Protein AF-A0A954V0E0-F1 (afdb_monomer)

pLDDT: mean 72.67, std 13.05, range [44.75, 94.19]

Structure (mmCIF, N/CA/C/O backbone):
data_AF-A0A954V0E0-F1
#
_entry.id   AF-A0A954V0E0-F1
#
loop_
_atom_site.group_PDB
_atom_site.id
_atom_site.type_symbol
_atom_site.label_atom_id
_atom_site.label_alt_id
_atom_site.label_comp_id
_atom_site.label_asym_id
_atom_site.label_entity_id
_atom_site.label_seq_id
_atom_site.pdbx_PDB_ins_code
_atom_site.Cartn_x
_atom_site.Cartn_y
_atom_site.Cartn_z
_atom_site.occupancy
_atom_site.B_iso_or_equiv
_atom_site.auth_seq_id
_atom_site.auth_comp_id
_atom_site.auth_asym_id
_atom_site.auth_atom_id
_atom_site.pdbx_PDB_model_num
ATOM 1 N N . MET A 1 1 ? -26.820 4.839 52.192 1.00 44.75 1 MET A N 1
ATOM 2 C CA . MET A 1 1 ? -26.000 4.251 51.112 1.00 44.75 1 MET A CA 1
ATOM 3 C C . MET A 1 1 ? -26.932 3.577 50.123 1.00 44.75 1 MET A C 1
ATOM 5 O O . MET A 1 1 ? -27.423 2.491 50.398 1.00 44.75 1 MET A O 1
ATOM 9 N N . GLY A 1 2 ? -27.278 4.283 49.044 1.00 49.34 2 GLY A N 1
ATOM 10 C CA . GLY A 1 2 ? -28.170 3.768 48.007 1.00 49.34 2 GLY A CA 1
ATOM 11 C C . GLY A 1 2 ? -27.418 2.785 47.120 1.00 49.34 2 GLY A C 1
ATOM 12 O O . GLY A 1 2 ? -26.431 3.153 46.487 1.00 49.34 2 GLY A O 1
ATOM 13 N N . LEU A 1 3 ? -27.865 1.534 47.122 1.00 60.19 3 LEU A N 1
ATOM 14 C CA . LEU A 1 3 ? -27.368 0.476 46.251 1.00 60.19 3 LEU A CA 1
ATOM 15 C C . LEU A 1 3 ? -27.621 0.890 44.798 1.00 60.19 3 LEU A C 1
ATOM 17 O O . LEU A 1 3 ? -28.768 1.078 44.403 1.00 60.19 3 LEU A O 1
ATOM 21 N N . GLN A 1 4 ? -26.558 1.060 44.012 1.00 56.53 4 GLN A N 1
ATOM 22 C CA . GLN A 1 4 ? -26.668 1.308 42.577 1.00 56.53 4 GLN A CA 1
ATOM 23 C C . GLN A 1 4 ? -26.972 -0.027 41.872 1.00 56.53 4 GLN A C 1
ATOM 25 O O . GLN A 1 4 ? -26.104 -0.902 41.848 1.00 56.53 4 GLN A O 1
ATOM 30 N N . PRO A 1 5 ? -28.158 -0.220 41.259 1.00 55.72 5 PRO A N 1
ATOM 31 C CA . PRO A 1 5 ? -28.536 -1.483 40.614 1.00 55.72 5 PRO A CA 1
ATOM 32 C C . PRO A 1 5 ? -27.852 -1.711 39.250 1.00 55.72 5 PRO A C 1
ATOM 34 O O . PRO A 1 5 ? -28.286 -2.557 38.469 1.00 55.72 5 PRO A O 1
ATOM 37 N N . LEU A 1 6 ? -26.770 -0.987 38.941 1.00 58.97 6 LEU A N 1
ATOM 38 C CA . LEU A 1 6 ? -26.096 -1.063 37.642 1.00 58.97 6 LEU A CA 1
ATOM 39 C C . LEU A 1 6 ? -25.308 -2.369 37.439 1.00 58.97 6 LEU A C 1
ATOM 41 O O . LEU A 1 6 ? -25.122 -2.794 36.304 1.00 58.97 6 LEU A O 1
ATOM 45 N N . SER A 1 7 ? -24.891 -3.031 38.523 1.00 57.31 7 SER A N 1
ATOM 46 C CA . SER A 1 7 ? -24.051 -4.239 38.456 1.00 57.31 7 SER A CA 1
ATOM 47 C C . SER A 1 7 ? -24.821 -5.510 38.053 1.00 57.31 7 SER A C 1
ATOM 49 O O . SER A 1 7 ? -24.244 -6.430 37.482 1.00 57.31 7 SER A O 1
ATOM 51 N N . LEU A 1 8 ? -26.139 -5.564 38.304 1.00 57.38 8 LEU A N 1
ATOM 52 C CA . LEU A 1 8 ? -26.968 -6.754 38.037 1.00 57.38 8 LEU A CA 1
ATOM 53 C C . LEU A 1 8 ? -27.447 -6.868 36.581 1.00 57.38 8 LEU A C 1
ATOM 55 O O . LEU A 1 8 ? -27.714 -7.972 36.120 1.00 57.38 8 LEU A O 1
ATOM 59 N N . ARG A 1 9 ? -27.580 -5.749 35.854 1.00 62.62 9 ARG A N 1
ATOM 60 C CA . ARG A 1 9 ? -28.070 -5.741 34.459 1.00 62.62 9 ARG A CA 1
ATOM 61 C C . ARG A 1 9 ? -26.967 -5.631 33.412 1.00 62.62 9 ARG A C 1
ATOM 63 O O . ARG A 1 9 ? -27.173 -6.087 32.292 1.00 62.62 9 ARG A O 1
ATOM 70 N N . THR A 1 10 ? -25.814 -5.063 33.754 1.00 64.12 10 THR A N 1
ATOM 71 C CA . THR A 1 10 ? -24.719 -4.867 32.800 1.00 64.12 10 THR A CA 1
ATOM 72 C C . THR A 1 10 ? -23.395 -5.104 33.510 1.00 64.12 10 THR A C 1
ATOM 74 O O . THR A 1 10 ? -22.914 -4.270 34.273 1.00 64.12 10 THR A O 1
ATOM 77 N N . ASN A 1 11 ? -22.783 -6.261 33.265 1.00 77.62 11 ASN A N 1
ATOM 78 C CA . ASN A 1 11 ? -21.459 -6.560 33.791 1.00 77.62 11 ASN A CA 1
ATOM 79 C C . ASN A 1 11 ? -20.415 -5.788 32.966 1.00 77.62 11 ASN A C 1
ATOM 81 O O . ASN A 1 11 ? -20.012 -6.211 31.883 1.00 77.62 11 ASN A O 1
ATOM 85 N N . ILE A 1 12 ? -19.986 -4.639 33.490 1.00 79.00 12 ILE A N 1
ATOM 86 C CA . ILE A 1 12 ? -19.019 -3.733 32.851 1.00 79.00 12 ILE A CA 1
ATOM 87 C C . ILE A 1 12 ? -17.690 -4.448 32.560 1.00 79.00 12 ILE A C 1
ATOM 89 O O . ILE A 1 12 ? -17.092 -4.209 31.515 1.00 79.00 12 ILE A O 1
ATOM 93 N N . SER A 1 13 ? -17.261 -5.376 33.424 1.00 79.88 13 SER A N 1
ATOM 94 C CA . SER A 1 13 ? -16.053 -6.179 33.197 1.00 79.88 13 SER A CA 1
ATOM 95 C C . SER A 1 13 ? -16.218 -7.115 31.995 1.00 79.88 13 SER A C 1
ATOM 97 O O . SER A 1 13 ? -15.330 -7.181 31.149 1.00 79.88 13 SER A O 1
ATOM 99 N N . SER A 1 14 ? -17.380 -7.763 31.849 1.00 80.44 14 SER A N 1
ATOM 100 C CA . SER A 1 14 ? -17.686 -8.587 30.671 1.00 80.44 14 SER A CA 1
ATOM 101 C C . SER A 1 14 ? -17.814 -7.758 29.390 1.00 80.44 14 SER A C 1
ATOM 103 O O . SER A 1 14 ? -17.345 -8.186 28.341 1.00 80.44 14 SER A O 1
ATOM 105 N N . LEU A 1 15 ? -18.371 -6.546 29.477 1.00 83.38 15 LEU A N 1
ATOM 106 C CA . LEU A 1 15 ? -18.511 -5.628 28.347 1.00 83.38 15 LEU A CA 1
ATOM 107 C C . LEU A 1 15 ? -17.139 -5.111 27.883 1.00 83.38 15 LEU A C 1
ATOM 109 O O . LEU A 1 15 ? -16.857 -5.042 26.690 1.00 83.38 15 LEU A O 1
ATOM 113 N N . GLN A 1 16 ? -16.256 -4.799 28.833 1.00 82.44 16 GLN A N 1
ATOM 114 C CA . GLN A 1 16 ? -14.872 -4.425 28.563 1.00 82.44 16 GLN A CA 1
ATOM 115 C C . GLN A 1 16 ? -14.079 -5.605 27.986 1.00 82.44 16 GLN A C 1
ATOM 117 O O . GLN A 1 16 ? -13.326 -5.426 27.031 1.00 82.44 16 GLN A O 1
ATOM 122 N N . ALA A 1 17 ? -14.274 -6.815 28.518 1.00 82.12 17 ALA A N 1
ATOM 123 C CA . ALA A 1 17 ? -13.661 -8.031 27.994 1.00 82.12 17 ALA A CA 1
ATOM 124 C C . ALA A 1 17 ? -14.132 -8.335 26.564 1.00 82.12 17 ALA A C 1
ATOM 126 O O . ALA A 1 17 ? -13.296 -8.621 25.715 1.00 82.12 17 ALA A O 1
ATOM 127 N N . GLN A 1 18 ? -15.429 -8.193 26.266 1.00 85.12 18 GLN A N 1
ATOM 128 C CA . GLN A 1 18 ? -15.977 -8.322 24.910 1.00 85.12 18 GLN A CA 1
ATOM 129 C C . GLN A 1 18 ? -15.421 -7.249 23.967 1.00 85.12 18 GLN A C 1
ATOM 131 O O . GLN A 1 18 ? -14.999 -7.569 22.861 1.00 85.12 18 GLN A O 1
ATOM 136 N N . GLY A 1 19 ? -15.332 -5.991 24.411 1.00 84.88 19 GLY A N 1
ATOM 137 C CA . GLY A 1 19 ? -14.724 -4.917 23.622 1.00 84.88 19 GLY A CA 1
ATOM 138 C C . GLY A 1 19 ? -13.238 -5.155 23.328 1.00 84.88 19 GLY A C 1
ATOM 139 O O . GLY A 1 19 ? -12.776 -4.885 22.220 1.00 84.88 19 GLY A O 1
ATOM 140 N N . ASN A 1 20 ? -12.488 -5.690 24.292 1.00 80.31 20 ASN A N 1
ATOM 141 C CA . ASN A 1 20 ? -11.089 -6.077 24.105 1.00 80.31 20 ASN A CA 1
ATOM 142 C C . ASN A 1 20 ? -10.955 -7.315 23.206 1.00 80.31 20 ASN A C 1
ATOM 144 O O . ASN A 1 20 ? -10.037 -7.376 22.389 1.00 80.31 20 ASN A O 1
ATOM 148 N N . LEU A 1 21 ? -11.876 -8.274 23.321 1.00 85.06 21 LEU A N 1
ATOM 149 C CA . LEU A 1 21 ? -11.925 -9.469 22.484 1.00 85.06 21 LEU A CA 1
ATOM 150 C C . LEU A 1 21 ? -12.170 -9.100 21.019 1.00 85.06 21 LEU A C 1
ATOM 152 O O . LEU A 1 21 ? -11.355 -9.468 20.182 1.00 85.06 21 LEU A O 1
ATOM 156 N N . SER A 1 22 ? -13.182 -8.281 20.712 1.00 84.56 22 SER A N 1
ATOM 157 C CA . SER A 1 22 ? -13.432 -7.834 19.332 1.00 84.56 22 SER A CA 1
ATOM 158 C C . SER A 1 22 ? -12.252 -7.066 18.729 1.00 84.56 22 SER A C 1
ATOM 160 O O . SER A 1 22 ?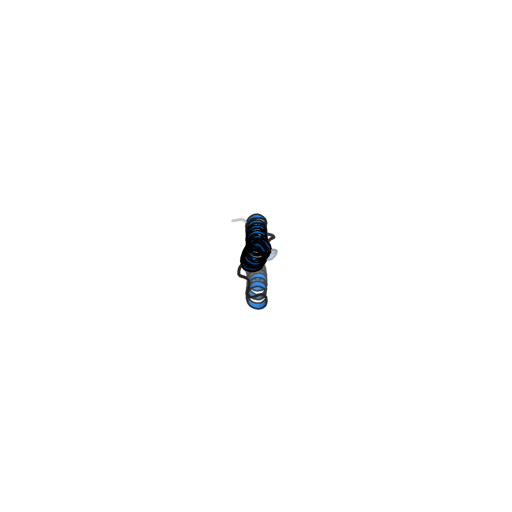 -11.959 -7.214 17.544 1.00 84.56 22 SER A O 1
ATOM 162 N N . ARG A 1 23 ? -11.520 -6.272 19.528 1.00 79.12 23 ARG A N 1
ATOM 163 C CA . ARG A 1 23 ? -10.282 -5.619 19.059 1.00 79.12 23 ARG A CA 1
ATOM 164 C C . ARG A 1 23 ? -9.181 -6.632 18.752 1.00 79.12 23 ARG A C 1
ATOM 166 O O . ARG A 1 23 ? -8.512 -6.507 17.728 1.00 79.12 23 ARG A O 1
ATOM 173 N N . ASN A 1 24 ? -8.996 -7.629 19.615 1.00 75.12 24 ASN A N 1
ATOM 174 C CA . ASN A 1 24 ? -8.015 -8.692 19.401 1.00 75.12 24 ASN A CA 1
ATOM 175 C C . ASN A 1 24 ? -8.362 -9.562 18.186 1.00 75.12 24 ASN A C 1
ATOM 177 O O . ASN A 1 24 ? -7.465 -9.907 17.423 1.00 75.12 24 ASN A O 1
ATOM 181 N N . GLU A 1 25 ? -9.639 -9.866 17.954 1.00 81.19 25 GLU A N 1
ATOM 182 C CA . GLU A 1 25 ? -10.105 -10.600 16.770 1.00 81.19 25 GLU A CA 1
ATOM 183 C C . GLU A 1 25 ? -9.833 -9.822 15.474 1.00 81.19 25 GLU A C 1
ATOM 185 O O . GLU A 1 25 ? -9.310 -10.388 14.511 1.00 81.19 25 GLU A O 1
ATOM 190 N N . ALA A 1 26 ? -10.092 -8.510 15.461 1.00 76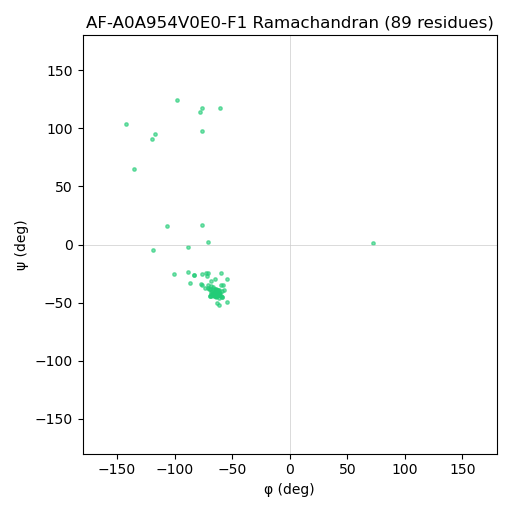.69 26 ALA A N 1
ATOM 191 C CA . ALA A 1 26 ? -9.769 -7.649 14.322 1.00 76.69 26 ALA A CA 1
ATOM 192 C C . ALA A 1 26 ? -8.253 -7.596 14.044 1.00 76.69 26 ALA A C 1
ATOM 194 O O . ALA A 1 26 ? -7.812 -7.716 12.894 1.00 76.69 26 ALA A O 1
ATOM 195 N N . LEU A 1 27 ? -7.437 -7.478 15.098 1.00 75.94 27 LEU A N 1
ATOM 196 C CA . LEU A 1 27 ? -5.977 -7.485 14.995 1.00 75.94 27 LEU A CA 1
ATOM 197 C C . LEU A 1 27 ? -5.445 -8.839 14.496 1.00 75.94 27 LEU A C 1
ATOM 199 O O . LEU A 1 27 ? -4.535 -8.883 13.659 1.00 75.94 27 LEU A O 1
ATOM 203 N N . LEU A 1 28 ? -6.021 -9.942 14.976 1.00 78.25 28 LEU A N 1
ATOM 204 C CA . LEU A 1 28 ? -5.681 -11.299 14.556 1.00 78.25 28 LEU A CA 1
ATOM 205 C C . LEU A 1 28 ? -6.010 -11.516 13.076 1.00 78.25 28 LEU A C 1
ATOM 207 O O . LEU A 1 28 ? -5.159 -12.015 12.340 1.00 78.25 28 LEU A O 1
ATOM 211 N N . GLY A 1 29 ? -7.183 -11.072 12.616 1.00 76.88 29 GLY A N 1
ATOM 212 C CA . GLY A 1 29 ? -7.575 -11.133 11.206 1.0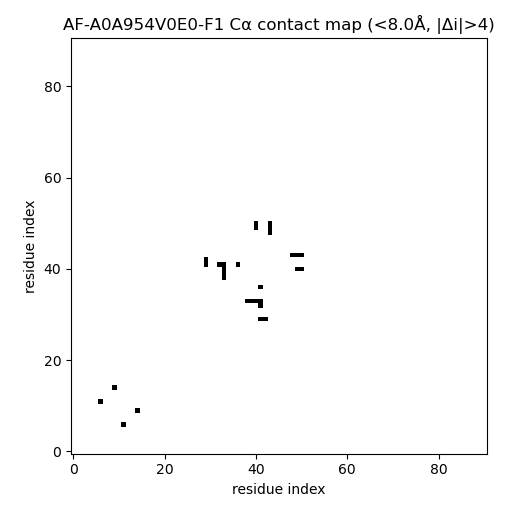0 76.88 29 GLY A CA 1
ATOM 213 C C . GLY A 1 29 ? -6.606 -10.373 10.294 1.00 76.88 29 GLY A C 1
ATOM 214 O O . GLY A 1 29 ? -6.131 -10.918 9.297 1.00 76.88 29 GLY A O 1
ATOM 215 N N . SER A 1 30 ? -6.218 -9.155 10.685 1.00 67.44 30 SER A N 1
ATOM 216 C CA . SER A 1 30 ? -5.220 -8.353 9.960 1.00 67.44 30 SER A CA 1
ATOM 217 C C . SER A 1 30 ? -3.841 -9.032 9.937 1.00 67.44 30 SER A C 1
ATOM 219 O O . SER A 1 30 ? -3.149 -9.049 8.918 1.00 67.44 30 SER A O 1
ATOM 221 N N . THR A 1 31 ? -3.441 -9.666 11.043 1.00 71.38 31 THR A N 1
ATOM 222 C CA . THR A 1 31 ? -2.164 -10.392 11.143 1.00 71.38 31 THR A CA 1
ATOM 223 C C . THR A 1 31 ? -2.148 -11.649 10.274 1.00 71.38 31 THR A C 1
ATOM 225 O O . THR A 1 31 ? -1.176 -11.873 9.554 1.00 71.38 31 THR A O 1
ATOM 228 N N . MET A 1 32 ? -3.240 -12.417 10.265 1.00 72.81 32 MET A N 1
ATOM 229 C CA . MET A 1 32 ? -3.434 -13.569 9.377 1.00 72.81 32 MET A CA 1
ATOM 230 C C . MET A 1 32 ? -3.411 -13.153 7.901 1.00 72.81 32 MET A C 1
ATOM 232 O O . MET A 1 32 ? -2.758 -13.800 7.086 1.00 72.81 32 MET A O 1
ATOM 236 N N . GLN A 1 33 ? -4.047 -12.032 7.553 1.00 68.31 33 GLN A N 1
ATOM 237 C CA . GLN A 1 33 ? -4.017 -11.482 6.196 1.00 68.31 33 GLN A CA 1
ATOM 238 C C . GLN A 1 33 ? -2.613 -11.043 5.762 1.00 68.31 33 GLN A C 1
ATOM 240 O O . GLN A 1 33 ? -2.250 -11.252 4.606 1.00 68.31 33 GLN A O 1
ATOM 245 N N . ARG A 1 34 ? -1.813 -10.439 6.651 1.00 68.12 34 ARG A N 1
ATOM 246 C CA . ARG A 1 34 ? -0.406 -10.092 6.366 1.00 68.12 34 ARG A CA 1
ATOM 247 C C . ARG A 1 34 ? 0.473 -11.334 6.221 1.00 68.12 34 ARG A C 1
ATOM 249 O O . ARG A 1 34 ? 1.330 -11.367 5.343 1.00 68.12 34 ARG A O 1
ATOM 256 N N . LEU A 1 35 ? 0.253 -12.351 7.057 1.00 70.19 35 LEU A N 1
ATOM 257 C CA . LEU A 1 35 ? 0.979 -13.619 6.981 1.00 70.19 35 LEU A CA 1
ATOM 258 C C . LEU A 1 35 ? 0.664 -14.365 5.677 1.00 70.19 35 LEU A C 1
ATOM 260 O O . LEU A 1 35 ? 1.575 -14.844 5.013 1.00 70.19 35 LEU A O 1
ATOM 264 N N . SER A 1 36 ? -0.612 -14.418 5.290 1.00 71.69 36 SER A N 1
ATOM 265 C CA . SER A 1 36 ? -1.066 -15.120 4.086 1.00 71.69 36 SER A CA 1
ATOM 266 C C . SER A 1 36 ? -0.659 -14.420 2.790 1.00 71.69 36 SER A C 1
ATOM 268 O O . SER A 1 36 ? -0.381 -15.104 1.809 1.00 71.69 36 SER A O 1
ATOM 270 N N . SER A 1 37 ? -0.620 -13.084 2.761 1.00 70.19 37 SER A N 1
ATOM 271 C CA . SER A 1 37 ? -0.199 -12.355 1.562 1.00 70.19 37 SER A CA 1
ATOM 272 C C . SER A 1 37 ? 1.323 -12.234 1.457 1.00 70.19 37 SER A C 1
ATOM 274 O O . SER A 1 37 ? 1.848 -12.095 0.356 1.00 70.19 37 SER A O 1
ATOM 276 N N . GLY A 1 38 ? 2.045 -12.271 2.584 1.00 69.81 38 GLY A N 1
ATOM 277 C CA . GLY A 1 38 ? 3.480 -11.980 2.637 1.00 69.81 38 GLY A CA 1
ATOM 278 C C . GLY A 1 38 ? 3.810 -10.492 2.451 1.00 69.81 38 GLY A C 1
ATOM 279 O O . GLY A 1 38 ? 4.981 -10.112 2.476 1.00 69.81 38 GLY A O 1
ATOM 280 N N . TRP A 1 39 ? 2.799 -9.626 2.299 1.00 62.03 39 TRP A N 1
ATOM 281 C CA . TRP A 1 39 ? 2.956 -8.179 2.162 1.00 62.03 39 TRP A CA 1
ATOM 282 C C . TRP A 1 39 ? 2.715 -7.508 3.517 1.00 62.03 39 TRP A C 1
ATOM 284 O O . TRP A 1 39 ? 1.654 -7.645 4.124 1.00 62.03 39 TRP A O 1
ATOM 294 N N . ARG A 1 40 ? 3.696 -6.725 3.988 1.00 62.75 40 ARG A N 1
ATOM 295 C CA . ARG A 1 40 ? 3.594 -5.959 5.249 1.00 62.75 40 ARG A CA 1
ATOM 296 C C . ARG A 1 40 ? 2.435 -4.951 5.251 1.00 62.75 40 ARG A C 1
ATOM 298 O O . ARG A 1 40 ? 1.950 -4.606 6.322 1.00 62.75 40 ARG A O 1
ATOM 305 N N . ILE A 1 41 ? 1.998 -4.502 4.075 1.00 55.22 41 ILE A N 1
ATOM 306 C CA . ILE A 1 41 ? 0.943 -3.504 3.876 1.00 55.22 41 ILE A CA 1
ATOM 307 C C . ILE A 1 41 ? -0.201 -4.202 3.134 1.00 55.22 41 ILE A C 1
ATOM 309 O O . ILE A 1 41 ? -0.142 -4.344 1.918 1.00 55.22 41 ILE A O 1
ATOM 313 N N . ASN A 1 42 ? -1.205 -4.697 3.863 1.00 57.88 42 ASN A N 1
ATOM 314 C CA . ASN A 1 42 ? -2.373 -5.366 3.266 1.00 57.88 42 ASN A CA 1
ATOM 315 C C . ASN A 1 42 ? -3.704 -4.651 3.567 1.00 57.88 42 ASN A C 1
ATOM 317 O O . ASN A 1 42 ? -4.746 -5.026 3.046 1.00 57.88 42 ASN A O 1
ATOM 321 N N . GLN A 1 43 ? -3.686 -3.602 4.393 1.00 55.94 43 GLN A N 1
ATOM 322 C CA . GLN A 1 43 ? -4.865 -2.795 4.702 1.00 55.94 43 GLN A CA 1
ATOM 323 C C . GLN A 1 43 ? -4.606 -1.352 4.265 1.00 55.94 43 GLN A C 1
ATOM 325 O O . GLN A 1 43 ? -4.085 -0.540 5.015 1.00 55.94 43 GLN A O 1
ATOM 330 N N . GLY A 1 44 ? -4.974 -1.030 3.021 1.00 53.06 44 GLY A N 1
ATOM 331 C CA . GLY A 1 44 ? -5.003 0.351 2.519 1.00 53.06 44 GLY A CA 1
ATOM 332 C C . GLY A 1 44 ? -6.131 1.205 3.113 1.00 53.06 44 GLY A C 1
ATOM 333 O O . GLY A 1 44 ? -6.282 2.353 2.711 1.00 53.06 44 GLY A O 1
ATOM 334 N N . ALA A 1 45 ? -6.930 0.648 4.032 1.00 58.56 45 ALA A N 1
ATOM 335 C CA . ALA A 1 45 ? -8.036 1.340 4.686 1.00 58.56 45 ALA A CA 1
ATOM 336 C C . ALA A 1 45 ? -7.566 2.303 5.794 1.00 58.56 45 ALA A C 1
ATOM 338 O O . ALA A 1 45 ? -8.150 3.374 5.914 1.00 58.56 45 ALA A O 1
ATOM 339 N N . ASP A 1 46 ? -6.490 1.977 6.526 1.00 56.66 46 ASP A N 1
ATOM 340 C CA . ASP A 1 46 ? -5.873 2.905 7.491 1.00 56.66 46 ASP A CA 1
ATOM 341 C C . ASP A 1 46 ? -4.806 3.811 6.834 1.00 56.66 46 ASP A C 1
ATOM 343 O O . ASP A 1 46 ? -4.585 4.927 7.289 1.00 56.66 46 ASP A O 1
ATOM 347 N N . ASP A 1 47 ? -4.209 3.387 5.707 1.00 59.34 47 ASP A N 1
ATOM 348 C CA . ASP A 1 47 ? -3.126 4.097 5.003 1.00 59.34 47 ASP A CA 1
ATOM 349 C C . ASP A 1 47 ? -3.339 4.146 3.473 1.00 59.34 47 ASP A C 1
ATOM 351 O O . ASP A 1 47 ? -2.544 3.618 2.683 1.00 59.34 47 ASP A O 1
ATOM 355 N N . ALA A 1 48 ? -4.384 4.837 3.005 1.00 57.12 48 ALA A N 1
ATOM 356 C CA . ALA A 1 48 ? -4.556 5.131 1.573 1.00 57.12 48 ALA A CA 1
ATOM 357 C C . ALA A 1 48 ? -3.311 5.831 0.975 1.00 57.12 48 ALA A C 1
ATOM 359 O O . ALA A 1 48 ? -2.961 5.631 -0.193 1.00 57.12 48 ALA A O 1
ATOM 360 N N . ALA A 1 49 ? -2.589 6.597 1.803 1.00 62.50 49 ALA A N 1
ATOM 361 C CA . ALA A 1 49 ? -1.312 7.214 1.463 1.00 62.50 49 ALA A CA 1
ATOM 362 C C . ALA A 1 49 ? -0.180 6.185 1.277 1.00 62.50 49 ALA A C 1
ATOM 364 O O . ALA A 1 49 ? 0.553 6.263 0.289 1.00 62.50 49 ALA A O 1
ATOM 365 N N . GLY A 1 50 ? -0.059 5.193 2.167 1.00 62.00 50 GLY A N 1
ATOM 366 C CA . GLY A 1 50 ? 0.968 4.148 2.089 1.00 62.00 50 GLY A CA 1
ATOM 367 C C . GLY A 1 50 ? 0.781 3.222 0.884 1.00 62.00 50 GLY A C 1
ATOM 368 O O . GLY A 1 50 ? 1.751 2.879 0.199 1.00 62.00 50 GLY A O 1
ATOM 369 N N . LEU A 1 51 ? -0.471 2.891 0.556 1.00 69.00 51 LEU A N 1
ATOM 370 C CA . LEU A 1 51 ? -0.805 2.119 -0.641 1.00 69.00 51 LEU A CA 1
ATOM 371 C C . LEU A 1 51 ? -0.566 2.928 -1.928 1.00 69.00 51 LEU A C 1
ATOM 373 O O . LEU A 1 51 ? 0.055 2.424 -2.861 1.00 69.00 51 LEU A O 1
ATOM 377 N N . SER A 1 52 ? -0.980 4.199 -1.965 1.00 70.06 52 SER A N 1
ATOM 378 C CA . SER A 1 52 ? -0.761 5.098 -3.111 1.00 70.06 52 SER A CA 1
ATOM 379 C C . SER A 1 52 ? 0.724 5.328 -3.401 1.00 70.06 52 SER A C 1
ATOM 381 O O . SER A 1 52 ? 1.150 5.279 -4.555 1.00 70.06 52 SER A O 1
ATOM 383 N N . ILE A 1 53 ? 1.542 5.522 -2.362 1.00 68.81 53 ILE A N 1
ATOM 384 C CA . ILE A 1 53 ? 3.000 5.641 -2.498 1.00 68.81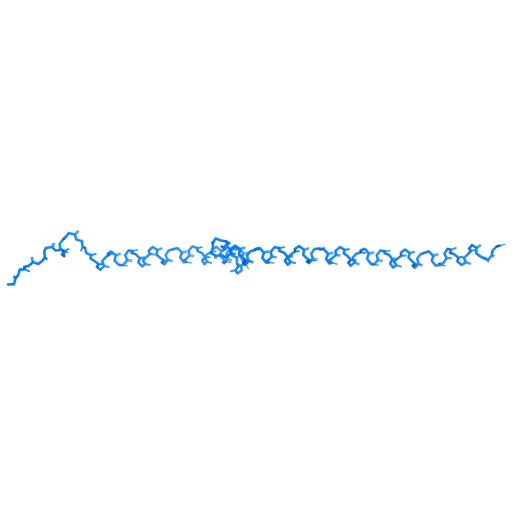 53 ILE A CA 1
ATOM 385 C C . ILE A 1 53 ? 3.596 4.332 -3.015 1.00 68.81 53 ILE A C 1
ATOM 387 O O . ILE A 1 53 ? 4.403 4.359 -3.943 1.00 68.81 53 ILE A O 1
ATOM 391 N N . SER A 1 54 ? 3.167 3.189 -2.478 1.00 72.12 54 SER A N 1
ATOM 392 C CA . SER A 1 54 ? 3.646 1.877 -2.923 1.00 72.12 54 SER A CA 1
ATOM 393 C C . SER A 1 54 ? 3.307 1.610 -4.391 1.00 72.12 54 SER A C 1
ATOM 395 O O . SER A 1 54 ? 4.168 1.162 -5.149 1.00 72.12 54 SER A O 1
ATOM 397 N N . GLU A 1 55 ? 2.096 1.952 -4.833 1.00 79.38 55 GLU A N 1
ATOM 398 C CA . GLU A 1 55 ? 1.698 1.826 -6.237 1.00 79.38 55 GLU A CA 1
ATOM 399 C C . GLU A 1 55 ? 2.421 2.824 -7.149 1.00 79.38 55 GLU A C 1
ATOM 401 O O . GLU A 1 55 ? 2.862 2.446 -8.236 1.00 79.38 55 GLU A O 1
ATOM 406 N N . LYS A 1 56 ? 2.653 4.066 -6.702 1.00 80.06 56 LYS A N 1
ATOM 407 C CA . LYS A 1 56 ? 3.489 5.038 -7.430 1.00 80.06 56 LYS A CA 1
ATOM 408 C C . LYS A 1 56 ? 4.929 4.556 -7.581 1.00 80.06 56 LYS A C 1
ATOM 410 O O . LYS A 1 56 ? 5.502 4.670 -8.662 1.00 80.06 56 LYS A O 1
ATOM 415 N N . LEU A 1 57 ? 5.525 4.002 -6.526 1.00 81.12 57 LEU A N 1
ATOM 416 C CA . LEU A 1 57 ? 6.870 3.427 -6.578 1.00 81.12 57 LEU A CA 1
ATOM 417 C C . LEU A 1 57 ? 6.907 2.220 -7.517 1.00 81.12 57 LEU A C 1
ATOM 419 O O . LEU A 1 57 ? 7.798 2.121 -8.357 1.00 81.12 57 LEU A O 1
ATOM 423 N N . ARG A 1 58 ? 5.900 1.344 -7.459 1.00 81.31 58 ARG A N 1
ATOM 424 C CA . ARG A 1 58 ? 5.775 0.207 -8.376 1.00 81.31 58 ARG A CA 1
ATOM 425 C C . ARG A 1 58 ? 5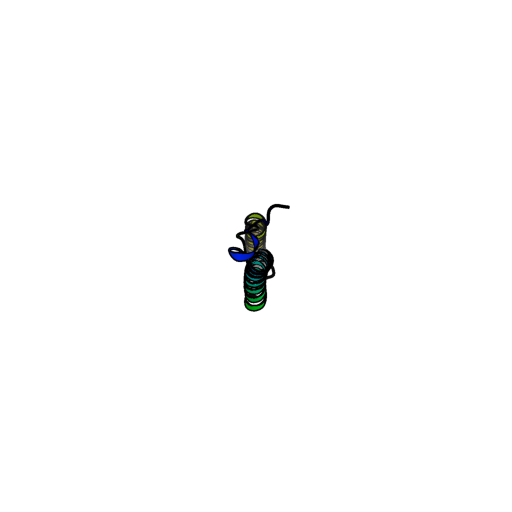.624 0.658 -9.833 1.00 81.31 58 ARG A C 1
ATOM 427 O O . ARG A 1 58 ? 6.230 0.061 -10.723 1.00 81.31 58 ARG A O 1
ATOM 434 N N . ALA A 1 59 ? 4.858 1.718 -10.088 1.00 86.69 59 ALA A N 1
ATOM 435 C CA . ALA A 1 59 ? 4.723 2.321 -11.410 1.00 86.69 59 ALA A CA 1
ATOM 436 C C . ALA A 1 59 ? 6.054 2.900 -11.913 1.00 86.69 59 ALA A C 1
ATOM 438 O O . ALA A 1 59 ? 6.446 2.600 -13.040 1.00 86.69 59 ALA A O 1
ATOM 439 N N . HIS A 1 60 ? 6.790 3.632 -11.069 1.00 83.88 60 HIS A N 1
ATOM 440 C CA . HIS A 1 60 ? 8.131 4.119 -11.401 1.00 83.88 60 HIS A CA 1
ATOM 441 C C . HIS A 1 60 ? 9.104 2.980 -11.708 1.00 83.88 60 HIS A C 1
ATOM 443 O O . HIS A 1 60 ? 9.808 3.050 -12.708 1.00 83.88 60 HIS A O 1
ATOM 449 N N . ILE A 1 61 ? 9.113 1.904 -10.915 1.00 85.62 61 ILE A N 1
ATOM 450 C CA . ILE A 1 61 ? 9.973 0.735 -11.160 1.00 85.62 61 ILE A CA 1
ATOM 451 C C . ILE A 1 61 ? 9.679 0.121 -12.534 1.00 85.62 61 ILE A C 1
ATOM 453 O O . ILE A 1 61 ? 10.605 -0.168 -13.292 1.00 85.62 61 ILE A O 1
ATOM 457 N N . ARG A 1 62 ? 8.400 -0.042 -12.895 1.00 91.94 62 ARG A N 1
ATOM 458 C CA . ARG A 1 62 ? 8.011 -0.538 -14.227 1.00 91.94 62 ARG A CA 1
ATOM 459 C C . ARG A 1 62 ? 8.438 0.420 -15.342 1.00 91.94 62 ARG A C 1
ATOM 461 O O . ARG A 1 62 ? 8.961 -0.039 -16.357 1.00 91.94 62 ARG A O 1
ATOM 468 N N . GLY A 1 63 ? 8.263 1.726 -15.139 1.00 92.56 63 GLY A N 1
ATOM 469 C CA . GLY A 1 63 ? 8.703 2.762 -16.075 1.00 92.56 63 GLY A CA 1
ATOM 470 C C . GLY A 1 63 ? 10.218 2.749 -16.290 1.00 92.56 63 GLY A C 1
ATOM 471 O O . GLY A 1 63 ? 10.674 2.724 -17.428 1.00 92.56 63 GLY A O 1
ATOM 472 N N . LEU A 1 64 ? 11.001 2.661 -15.212 1.00 92.81 64 LEU A N 1
ATOM 473 C CA . LEU A 1 64 ? 12.461 2.555 -15.257 1.00 92.81 64 LEU A CA 1
ATOM 474 C C . LEU A 1 64 ? 12.922 1.260 -15.933 1.00 92.81 64 LEU A C 1
ATOM 476 O O . LEU A 1 64 ? 13.856 1.284 -16.731 1.00 92.81 64 LEU A O 1
ATOM 480 N N . ALA A 1 65 ? 12.255 0.133 -15.672 1.00 94.19 65 ALA A N 1
ATOM 481 C CA . ALA A 1 65 ? 12.554 -1.126 -16.349 1.00 94.19 65 ALA A CA 1
ATOM 482 C C . ALA A 1 65 ? 1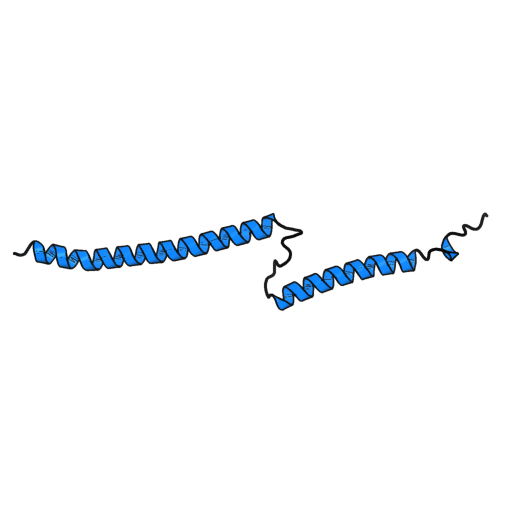2.324 -1.030 -17.867 1.00 94.19 65 ALA A C 1
ATOM 484 O O . ALA A 1 65 ? 13.128 -1.551 -18.642 1.00 94.19 65 ALA A O 1
ATOM 485 N N . GLN A 1 66 ? 11.263 -0.337 -18.298 1.00 92.75 66 GLN A N 1
ATOM 486 C CA . GLN A 1 66 ? 11.012 -0.074 -19.713 1.00 92.75 66 GLN A CA 1
ATOM 487 C C . GLN A 1 66 ? 12.029 0.908 -20.302 1.00 92.75 66 GLN A C 1
ATOM 489 O O . GLN A 1 66 ? 12.567 0.641 -21.369 1.00 92.75 66 GLN A O 1
ATOM 494 N N . ALA A 1 67 ? 12.350 1.997 -19.601 1.00 91.56 67 ALA A N 1
ATOM 495 C CA . ALA A 1 67 ? 13.364 2.956 -20.032 1.00 91.56 67 ALA A CA 1
ATOM 496 C C . ALA A 1 67 ? 14.736 2.289 -20.211 1.00 91.56 67 ALA A C 1
ATOM 498 O O . ALA A 1 67 ? 15.419 2.544 -21.198 1.00 91.56 67 ALA A O 1
ATOM 499 N N . ARG A 1 68 ? 15.105 1.370 -19.309 1.00 93.12 68 ARG A N 1
ATOM 500 C CA . ARG A 1 68 ? 16.330 0.568 -19.42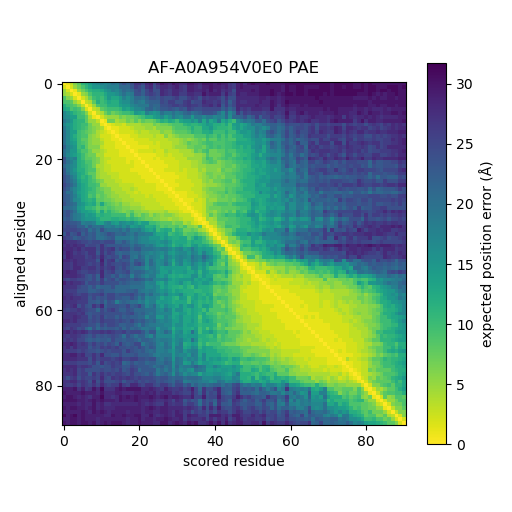4 1.00 93.12 68 ARG A CA 1
ATOM 501 C C . ARG A 1 68 ? 16.324 -0.310 -20.674 1.00 93.12 68 ARG A C 1
ATOM 503 O O . ARG A 1 68 ? 17.341 -0.391 -21.353 1.00 93.12 68 ARG A O 1
ATOM 510 N N . ARG A 1 69 ? 15.197 -0.966 -20.978 1.00 93.25 69 ARG A N 1
ATOM 511 C CA . ARG A 1 69 ? 15.044 -1.739 -22.223 1.00 93.25 69 ARG A CA 1
ATOM 512 C C . ARG A 1 69 ? 15.191 -0.835 -23.445 1.00 93.25 69 ARG A C 1
ATOM 514 O O . ARG A 1 69 ? 16.079 -1.077 -24.246 1.00 93.25 69 ARG A O 1
ATOM 521 N N . ASN A 1 70 ? 14.448 0.269 -23.495 1.00 91.25 70 ASN A N 1
ATOM 522 C CA . ASN A 1 70 ? 14.514 1.235 -24.592 1.00 91.25 70 ASN A CA 1
ATOM 523 C C . ASN A 1 70 ? 15.936 1.797 -24.799 1.00 91.25 70 ASN A C 1
ATOM 525 O O . ASN A 1 70 ? 16.368 1.974 -25.934 1.00 91.25 70 ASN A O 1
ATOM 529 N N . ALA A 1 71 ? 16.679 2.067 -23.719 1.00 91.00 71 ALA A N 1
ATOM 530 C CA . ALA A 1 71 ? 18.065 2.526 -23.795 1.00 91.00 71 ALA A CA 1
ATOM 531 C C . ALA A 1 71 ? 18.995 1.448 -24.373 1.00 91.00 71 ALA A C 1
ATOM 533 O O . ALA A 1 71 ? 19.799 1.742 -25.254 1.00 91.00 71 ALA A O 1
ATOM 534 N N . ASN A 1 72 ? 18.857 0.197 -23.925 1.00 91.12 72 ASN A N 1
ATOM 535 C CA . ASN A 1 72 ? 19.620 -0.928 -24.468 1.00 91.12 72 ASN A CA 1
ATOM 536 C C . ASN A 1 72 ? 19.284 -1.197 -25.941 1.00 91.12 72 ASN A C 1
ATOM 538 O O . ASN A 1 72 ? 20.185 -1.483 -26.731 1.00 91.12 72 ASN A O 1
ATOM 542 N N . ASP A 1 73 ? 18.019 -1.056 -26.328 1.00 89.38 73 ASP A N 1
ATOM 543 C CA . ASP A 1 73 ? 17.582 -1.190 -27.717 1.00 89.38 73 ASP A CA 1
ATOM 544 C C . ASP A 1 73 ? 18.166 -0.054 -28.571 1.00 89.38 73 ASP A C 1
ATOM 546 O O . ASP A 1 73 ? 18.726 -0.308 -29.634 1.00 89.38 73 ASP A O 1
ATOM 550 N N . GLY A 1 74 ? 18.159 1.189 -28.076 1.00 86.50 74 GLY A N 1
ATOM 551 C CA . GLY A 1 74 ? 18.813 2.325 -28.734 1.00 86.50 74 GLY A CA 1
ATOM 552 C 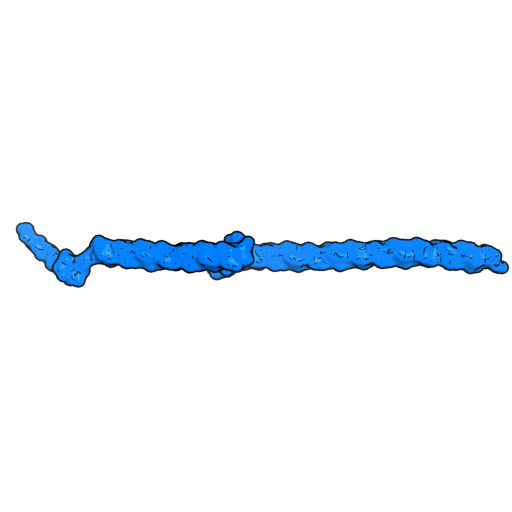C . GLY A 1 74 ? 20.324 2.136 -28.904 1.00 86.50 74 GLY A C 1
ATOM 553 O O . GLY A 1 74 ? 20.867 2.413 -29.974 1.00 86.50 74 GLY A O 1
ATOM 554 N N . ILE A 1 75 ? 21.005 1.598 -27.888 1.00 86.06 75 ILE A N 1
ATOM 555 C CA . ILE A 1 75 ? 22.429 1.240 -27.968 1.00 86.06 75 ILE A CA 1
ATOM 556 C C . ILE A 1 75 ? 22.648 0.152 -29.023 1.00 86.06 75 ILE A C 1
ATOM 558 O O . ILE A 1 75 ? 23.554 0.280 -29.843 1.00 86.06 75 ILE A O 1
ATOM 562 N N . SER A 1 76 ? 21.804 -0.879 -29.048 1.00 85.44 76 SER A N 1
ATOM 563 C CA . SER A 1 76 ? 21.895 -1.978 -30.018 1.00 85.44 76 SER A CA 1
ATOM 564 C C . SER A 1 76 ? 21.670 -1.486 -31.452 1.00 85.44 76 SER A C 1
ATOM 566 O O . SER A 1 76 ? 22.389 -1.881 -32.374 1.00 85.44 76 SER A O 1
ATOM 568 N N . LEU A 1 77 ? 20.727 -0.559 -31.648 1.00 84.94 77 LEU A N 1
ATOM 569 C CA . LEU A 1 77 ? 20.486 0.100 -32.931 1.00 84.94 77 LEU A CA 1
ATOM 570 C C . LEU A 1 77 ? 21.681 0.951 -33.361 1.00 84.94 77 LEU A C 1
ATOM 572 O O . LEU A 1 77 ? 22.088 0.866 -34.514 1.00 84.94 77 LEU A O 1
ATOM 576 N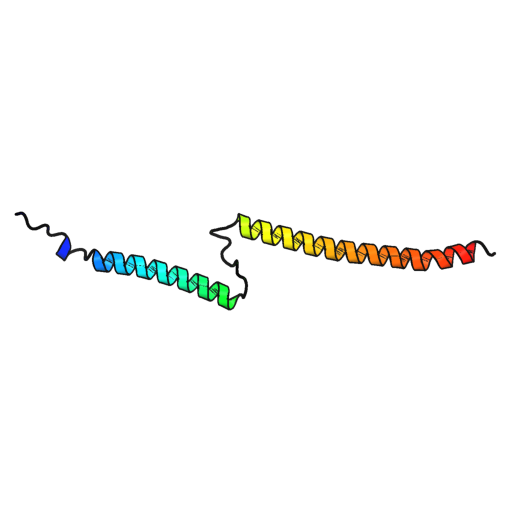 N . LEU A 1 78 ? 22.291 1.718 -32.454 1.00 80.56 78 LEU A N 1
ATOM 577 C CA . LEU A 1 78 ? 23.500 2.494 -32.750 1.00 80.56 78 LEU A CA 1
ATOM 578 C C . LEU A 1 78 ? 24.695 1.591 -33.078 1.00 80.56 78 LEU A C 1
ATOM 580 O O . LEU A 1 78 ? 25.425 1.859 -34.031 1.00 80.56 78 LEU A O 1
ATOM 584 N N . GLN A 1 79 ? 24.872 0.500 -32.331 1.00 79.69 79 GLN A N 1
ATOM 585 C CA . GLN A 1 79 ? 25.913 -0.499 -32.579 1.00 79.69 79 GLN A CA 1
ATOM 586 C C . GLN A 1 79 ? 25.717 -1.227 -33.913 1.00 79.69 79 GLN A C 1
ATOM 588 O O . GLN A 1 79 ? 26.708 -1.593 -34.534 1.00 79.69 79 GLN A O 1
ATOM 593 N N . THR A 1 80 ? 24.477 -1.383 -34.386 1.00 73.94 80 THR A N 1
ATOM 594 C CA . THR A 1 80 ? 24.165 -1.991 -35.693 1.00 73.94 80 THR A CA 1
ATOM 595 C C . THR A 1 80 ? 24.200 -0.970 -36.840 1.00 73.94 80 THR A C 1
ATOM 597 O O . THR A 1 80 ? 24.596 -1.291 -37.960 1.00 73.94 80 THR A O 1
ATOM 600 N N . ALA A 1 81 ? 23.829 0.286 -36.585 1.00 70.94 81 ALA A N 1
ATOM 601 C CA . ALA A 1 81 ? 23.855 1.362 -37.574 1.00 70.94 81 ALA A CA 1
ATOM 602 C C . ALA A 1 81 ? 25.283 1.836 -37.883 1.00 70.94 81 ALA A C 1
ATOM 604 O O . ALA A 1 81 ? 25.592 2.104 -39.042 1.00 70.94 81 ALA A O 1
ATOM 605 N N . ARG A 1 82 ? 26.167 1.882 -36.876 1.00 64.88 82 ARG A N 1
ATOM 606 C CA . ARG A 1 82 ? 27.578 2.274 -37.027 1.00 64.88 82 ARG A CA 1
ATOM 607 C C . ARG A 1 82 ? 28.338 1.457 -38.093 1.00 64.88 82 ARG A C 1
ATOM 609 O O . ARG A 1 82 ? 28.962 2.082 -38.946 1.00 64.88 82 ARG A O 1
ATOM 616 N N . PRO A 1 83 ? 28.288 0.111 -38.121 1.00 61.22 83 PRO A N 1
ATOM 617 C CA . PRO A 1 83 ? 28.944 -0.667 -39.171 1.00 61.22 83 PRO A CA 1
ATOM 618 C C . PRO A 1 83 ? 28.285 -0.489 -40.549 1.00 61.22 83 PRO A C 1
ATOM 620 O O . PRO A 1 83 ? 28.987 -0.497 -41.561 1.00 61.22 83 PRO A O 1
ATOM 623 N N . ARG A 1 84 ? 26.962 -0.254 -40.623 1.00 58.44 84 ARG A N 1
ATOM 624 C CA . ARG A 1 84 ? 26.283 0.009 -41.905 1.00 58.44 84 ARG A CA 1
ATOM 625 C C . ARG A 1 84 ? 26.653 1.373 -42.497 1.00 58.44 84 ARG A C 1
ATOM 627 O O . ARG A 1 84 ? 26.843 1.461 -43.707 1.00 58.44 84 ARG A O 1
ATOM 634 N N . SER A 1 85 ? 26.809 2.419 -41.681 1.00 61.78 85 SER A N 1
ATOM 635 C CA . SER A 1 85 ? 27.231 3.736 -42.181 1.00 61.78 85 SER A CA 1
ATOM 636 C C . SER A 1 85 ? 28.675 3.735 -42.687 1.00 61.78 85 SER A C 1
ATOM 638 O O . SER A 1 85 ? 28.960 4.384 -43.685 1.00 61.78 85 SER A O 1
ATOM 640 N N . THR A 1 86 ? 29.578 2.978 -42.050 1.00 63.41 86 THR A N 1
ATOM 641 C CA . THR A 1 86 ? 30.978 2.873 -42.504 1.00 63.41 86 THR A CA 1
ATOM 642 C C . THR A 1 86 ? 31.137 2.067 -43.793 1.00 63.41 86 THR A C 1
ATOM 644 O O . THR A 1 86 ? 32.078 2.307 -44.540 1.00 63.41 86 THR A O 1
ATOM 647 N N . MET A 1 87 ? 30.226 1.128 -44.078 1.00 57.12 87 MET A N 1
ATOM 648 C CA . MET A 1 87 ? 30.210 0.396 -45.352 1.00 57.12 87 MET A CA 1
ATOM 649 C C . MET A 1 87 ? 29.649 1.243 -46.504 1.00 57.12 87 MET A C 1
ATOM 651 O O . MET A 1 87 ? 30.144 1.142 -47.619 1.00 57.12 87 MET A O 1
ATOM 655 N N . ALA A 1 88 ? 28.664 2.109 -46.241 1.00 55.56 88 ALA A N 1
ATOM 656 C CA . ALA A 1 88 ? 28.081 2.990 -47.257 1.00 55.56 88 ALA A CA 1
ATOM 657 C C . ALA A 1 88 ? 29.019 4.127 -47.712 1.00 55.56 88 ALA A C 1
ATOM 659 O O . ALA A 1 88 ? 28.866 4.620 -48.820 1.00 55.56 88 ALA A O 1
ATOM 660 N N . SER A 1 89 ? 29.982 4.545 -46.882 1.00 53.34 89 SER A N 1
ATOM 661 C CA . SER A 1 89 ? 30.982 5.565 -47.242 1.00 53.34 89 SER A CA 1
ATOM 662 C C . SER A 1 89 ? 32.244 5.002 -47.910 1.00 53.34 89 SER A C 1
ATOM 664 O O . SER A 1 89 ? 33.158 5.764 -48.205 1.00 53.34 89 SER A O 1
ATOM 666 N N . ALA A 1 90 ? 32.339 3.678 -48.069 1.00 51.44 90 ALA A N 1
ATOM 667 C CA . ALA A 1 90 ? 33.495 2.982 -48.640 1.00 51.44 90 ALA A CA 1
ATOM 668 C C . ALA A 1 90 ? 33.237 2.446 -50.068 1.00 51.44 90 ALA A C 1
ATOM 670 O O . ALA A 1 90 ? 33.986 1.596 -50.545 1.00 51.44 90 ALA A O 1
ATOM 671 N N . SER A 1 91 ? 32.182 2.917 -50.742 1.00 47.03 91 SER A N 1
ATOM 672 C CA . SER A 1 91 ? 31.885 2.701 -52.171 1.00 47.03 91 SER A CA 1
ATOM 673 C C . SER A 1 91 ? 31.772 4.044 -52.876 1.00 47.03 91 SER A C 1
ATOM 675 O O . SER A 1 91 ? 32.187 4.110 -54.050 1.00 47.03 91 SER A O 1
#

Solvent-accessible surface area (backbone atoms only — not comparable to full-atom values): 5338 Å² total; per-residue (Å²): 136,82,83,74,75,59,66,84,80,50,54,62,67,58,51,51,48,49,56,51,47,56,51,49,52,54,52,48,52,53,50,50,50,27,64,75,68,72,37,95,78,76,63,50,85,87,32,55,64,61,47,51,50,50,51,52,51,51,50,48,52,54,50,50,55,48,52,53,49,54,50,53,50,51,50,52,49,49,65,56,46,54,60,52,55,60,54,67,75,72,114

Radius of gyration: 31.81 Å; Cα contacts (8 Å, |Δi|>4): 15; chains: 1; bounding box: 62×22×103 Å

Secondary structure (DSSP, 8-state):
----THHHH--HHHHHHHHHHHHHHHHHHHHHHHHHH--S---TTT-HHHHHHHHHHHHHHHHHHHHHHHHHHHHHHHHHHHHHHHHHT--

Mean predicted aligned error: 16.13 Å

Foldseek 3Di:
DDDDPPCVPDPVVVVVVVVVVVVVVVVVVVVVQCVVVVPPDDDCPVPVPVVVVVVVVVVVVVVVVVVVVVVVVVVVVCVVVVVVVVVVVVD

Sequence (91 aa):
MGLQPLSLRTNISSLQAQGNLSRNEALLGSTMQRLSSGWRINQGADDAAGLSISEKLRAHIRGLAQARRNANDGISLLQTARPRSTMASAS